Protein AF-S8ERZ2-F1 (afdb_monomer)

Structure (mmCIF, N/CA/C/O backbone):
data_AF-S8ERZ2-F1
#
_entry.id   AF-S8ERZ2-F1
#
loop_
_atom_site.group_PDB
_atom_site.id
_atom_site.type_symbol
_atom_site.label_atom_id
_atom_site.label_alt_id
_atom_site.label_comp_id
_atom_site.label_asym_id
_atom_site.label_entity_id
_atom_site.label_seq_id
_atom_site.pdbx_PDB_ins_code
_atom_site.Cartn_x
_atom_site.Cartn_y
_atom_site.Cartn_z
_atom_site.occupancy
_atom_site.B_iso_or_equiv
_atom_site.auth_seq_id
_atom_site.auth_comp_id
_atom_site.auth_asym_id
_atom_site.auth_atom_id
_atom_site.pdbx_PDB_model_num
ATOM 1 N N . MET A 1 1 ? -13.124 -27.194 8.241 1.00 46.84 1 MET A N 1
ATOM 2 C CA . MET A 1 1 ? -13.650 -25.849 7.900 1.00 46.84 1 MET A CA 1
ATOM 3 C C . MET A 1 1 ? -13.957 -25.797 6.407 1.00 46.84 1 MET A C 1
ATOM 5 O O . MET A 1 1 ? -13.043 -25.982 5.615 1.00 46.84 1 MET A O 1
ATOM 9 N N . LEU A 1 2 ? -15.215 -25.575 6.014 1.00 59.50 2 LEU A N 1
ATOM 10 C CA . LEU A 1 2 ? -15.590 -25.338 4.612 1.00 59.50 2 LEU A CA 1
ATOM 11 C C . LEU A 1 2 ? -14.934 -24.041 4.107 1.00 59.50 2 LEU A C 1
ATOM 13 O O . LEU A 1 2 ? -15.086 -22.993 4.738 1.00 59.50 2 LEU A O 1
ATOM 17 N N . LYS A 1 3 ? -14.206 -24.103 2.983 1.00 67.56 3 LYS A N 1
ATOM 18 C CA . LYS A 1 3 ? -13.606 -22.922 2.340 1.00 67.56 3 LYS A CA 1
ATOM 19 C C . LYS A 1 3 ? -14.722 -21.994 1.850 1.00 67.56 3 LYS A C 1
ATOM 21 O O . LYS A 1 3 ? -15.336 -22.236 0.813 1.00 67.56 3 LYS A O 1
ATOM 26 N N . LYS A 1 4 ? -15.003 -20.928 2.603 1.00 78.12 4 LYS A N 1
ATOM 27 C CA . LYS A 1 4 ? -15.897 -19.854 2.158 1.00 78.12 4 LYS A CA 1
ATOM 28 C C . LYS A 1 4 ? -15.1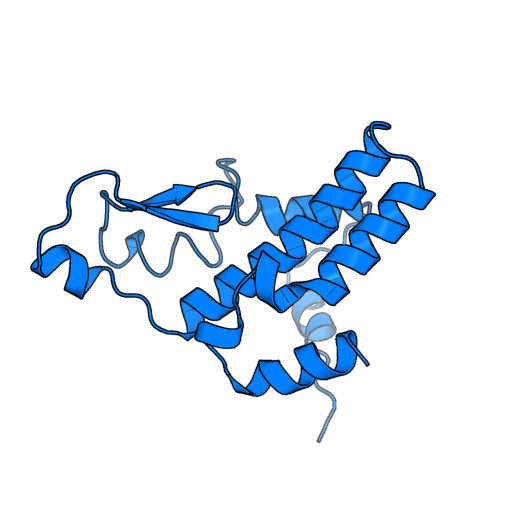48 -18.984 1.148 1.00 78.12 4 LYS A C 1
ATOM 30 O O . LYS A 1 4 ? -14.254 -18.229 1.517 1.00 78.12 4 LYS A O 1
ATOM 35 N N . ASN A 1 5 ? -15.514 -19.092 -0.127 1.00 84.50 5 ASN A N 1
ATOM 36 C CA . ASN A 1 5 ? -14.946 -18.263 -1.191 1.00 84.50 5 ASN A CA 1
ATOM 37 C C . ASN A 1 5 ? -15.654 -16.901 -1.227 1.00 84.50 5 ASN A C 1
ATOM 39 O O . ASN A 1 5 ? -16.637 -16.731 -1.951 1.00 84.50 5 ASN A O 1
ATOM 43 N N . LEU A 1 6 ? -15.148 -15.940 -0.449 1.00 87.75 6 LEU A N 1
ATOM 44 C CA . LEU A 1 6 ? -15.728 -14.599 -0.303 1.00 87.75 6 LEU A CA 1
ATOM 45 C C . LEU A 1 6 ? -15.946 -13.900 -1.655 1.00 87.75 6 LEU A C 1
ATOM 47 O O . LEU A 1 6 ? -17.041 -13.420 -1.928 1.00 87.75 6 LEU A O 1
ATOM 51 N N . PHE A 1 7 ? -14.953 -13.914 -2.548 1.00 87.50 7 PHE A N 1
ATOM 52 C CA . PHE A 1 7 ? -15.076 -13.261 -3.857 1.00 87.50 7 PHE A CA 1
ATOM 53 C C . PHE A 1 7 ? -16.160 -13.871 -4.749 1.00 87.50 7 PHE A C 1
ATOM 55 O O . PHE A 1 7 ? -16.807 -13.152 -5.505 1.00 87.50 7 PHE A O 1
ATOM 62 N N . ARG A 1 8 ? -16.415 -15.182 -4.634 1.00 86.62 8 ARG A N 1
ATOM 63 C CA . ARG A 1 8 ? -17.498 -15.840 -5.379 1.00 86.62 8 ARG A CA 1
ATOM 64 C C . ARG A 1 8 ? -18.867 -15.390 -4.870 1.00 86.62 8 ARG A C 1
ATOM 66 O O . ARG A 1 8 ? -19.775 -15.207 -5.671 1.00 86.62 8 ARG A O 1
ATOM 73 N N . GLN A 1 9 ? -18.994 -15.191 -3.559 1.00 88.44 9 GLN A N 1
ATOM 74 C CA . GLN A 1 9 ? -20.217 -14.681 -2.940 1.00 88.44 9 GLN A CA 1
ATOM 75 C C . GLN A 1 9 ? -20.456 -13.212 -3.304 1.00 88.44 9 GLN A C 1
ATOM 77 O O . GLN A 1 9 ? -21.565 -12.859 -3.683 1.00 88.44 9 GLN A O 1
ATOM 82 N N . LEU A 1 10 ? -19.415 -12.375 -3.274 1.00 88.12 10 LEU A N 1
ATOM 83 C CA . LEU A 1 10 ? -19.522 -10.962 -3.652 1.00 88.12 10 LEU A CA 1
ATOM 84 C C . LEU A 1 10 ? -19.881 -10.794 -5.134 1.00 88.12 10 LEU A C 1
ATOM 86 O O . LEU A 1 10 ? -20.795 -10.035 -5.452 1.00 88.12 10 LEU A O 1
ATOM 90 N N . LYS A 1 11 ? -19.251 -11.572 -6.026 1.00 88.69 11 LYS A N 1
ATOM 91 C CA . LYS A 1 11 ? -19.553 -11.573 -7.468 1.00 88.69 11 LYS A CA 1
ATOM 92 C C . LYS A 1 11 ? -20.986 -12.012 -7.787 1.00 88.69 11 LYS A C 1
ATOM 94 O O . LYS A 1 11 ? -21.525 -11.617 -8.812 1.00 88.69 11 LYS A O 1
ATOM 99 N N . ALA A 1 12 ? -21.602 -12.829 -6.932 1.00 89.38 12 ALA A N 1
ATOM 100 C CA . ALA A 1 12 ? -22.992 -13.244 -7.113 1.00 89.38 12 ALA A CA 1
ATOM 101 C C . ALA A 1 12 ? -23.998 -12.111 -6.833 1.00 89.38 12 ALA A C 1
ATOM 103 O O . ALA A 1 12 ? -25.164 -12.226 -7.199 1.00 89.38 12 ALA A O 1
ATOM 104 N N . THR A 1 13 ? -23.574 -11.022 -6.187 1.00 92.56 13 THR A N 1
ATOM 105 C CA . THR A 1 13 ? -24.443 -9.872 -5.918 1.00 92.56 13 THR A CA 1
ATOM 106 C C . THR A 1 13 ? -24.401 -8.860 -7.064 1.00 92.56 13 THR A C 1
ATOM 108 O O . THR A 1 13 ? -23.374 -8.670 -7.709 1.00 92.56 13 THR A O 1
ATOM 111 N N . LYS A 1 14 ? -25.505 -8.133 -7.266 1.00 90.62 14 LYS A N 1
ATOM 112 C CA . LYS A 1 14 ? -25.645 -7.095 -8.307 1.00 90.62 14 LYS A CA 1
ATOM 113 C C . LYS A 1 14 ? -24.699 -5.891 -8.169 1.00 90.62 14 LYS A C 1
ATOM 115 O O . LYS A 1 14 ? -24.666 -5.044 -9.052 1.00 90.62 14 LYS A O 1
ATOM 120 N N . PHE A 1 15 ? -23.986 -5.781 -7.049 1.00 88.12 15 PHE A N 1
ATOM 121 C CA . PHE A 1 15 ? -23.159 -4.621 -6.717 1.00 88.12 15 PHE A CA 1
ATOM 122 C C . PHE A 1 15 ? -21.725 -4.721 -7.253 1.00 88.12 15 PHE A C 1
ATOM 124 O O . PHE A 1 15 ? -21.055 -3.699 -7.355 1.00 88.12 15 PHE A O 1
ATOM 131 N N . PHE A 1 16 ? -21.244 -5.924 -7.588 1.00 87.25 16 PHE A N 1
ATOM 132 C CA . PHE A 1 16 ? -19.858 -6.136 -8.011 1.00 87.25 16 PHE A CA 1
ATOM 133 C C . PHE A 1 16 ? -19.781 -6.517 -9.486 1.00 87.25 16 PHE A C 1
ATOM 135 O O . PHE A 1 16 ? -20.345 -7.521 -9.917 1.00 87.25 16 PHE A O 1
ATOM 142 N N . GLN A 1 17 ? -19.018 -5.737 -10.248 1.00 87.62 17 GLN A N 1
ATOM 143 C CA . GLN A 1 17 ? -18.648 -6.045 -11.629 1.00 87.62 17 GLN A CA 1
ATOM 144 C C . GLN A 1 17 ? -17.187 -6.509 -11.695 1.00 87.62 17 GLN A C 1
ATOM 146 O O . GLN A 1 17 ? -16.393 -6.217 -10.802 1.00 87.62 17 GLN A O 1
ATOM 151 N N . THR A 1 18 ? -16.821 -7.242 -12.750 1.00 86.50 18 THR A N 1
ATOM 152 C CA . THR A 1 18 ? -15.447 -7.737 -12.963 1.00 86.50 18 THR A CA 1
ATOM 153 C C . THR A 1 18 ? -14.833 -7.144 -14.237 1.00 86.50 18 THR A C 1
ATOM 155 O O . THR A 1 18 ? -14.834 -7.828 -15.265 1.00 86.50 18 THR A O 1
ATOM 158 N N . PRO A 1 19 ? -14.343 -5.888 -14.203 1.00 87.94 19 PRO A N 1
ATOM 159 C CA . PRO A 1 19 ? -13.617 -5.286 -15.320 1.00 87.94 19 PRO A CA 1
ATOM 160 C C . PRO A 1 19 ? -12.197 -5.861 -15.450 1.00 87.94 19 PRO A C 1
ATOM 162 O O . PRO A 1 19 ? -11.655 -6.440 -14.506 1.00 87.94 19 PRO A O 1
ATOM 165 N N . ARG A 1 20 ? -11.584 -5.687 -16.626 1.00 89.81 20 ARG A N 1
ATOM 166 C CA . ARG A 1 20 ? -10.149 -5.923 -16.850 1.00 89.81 20 ARG A CA 1
ATOM 167 C C . ARG A 1 20 ? -9.433 -4.573 -16.769 1.00 89.81 20 ARG A C 1
ATOM 169 O O . ARG A 1 20 ? -9.809 -3.669 -17.503 1.00 89.81 20 ARG A O 1
ATOM 176 N N . LEU A 1 21 ? -8.457 -4.448 -15.873 1.00 88.00 21 LEU A N 1
ATOM 177 C CA . LEU A 1 21 ? -7.699 -3.219 -15.602 1.00 88.00 21 LEU A CA 1
ATOM 178 C C . LEU A 1 21 ? -6.200 -3.539 -15.582 1.00 88.00 21 LEU A C 1
ATOM 180 O O . LEU A 1 21 ? -5.839 -4.661 -15.209 1.00 88.00 21 LEU A O 1
ATOM 184 N N . ASP A 1 22 ? -5.344 -2.580 -15.955 1.00 90.19 22 ASP A N 1
ATOM 185 C CA . ASP A 1 22 ? -3.896 -2.741 -15.770 1.00 90.19 22 ASP A CA 1
ATOM 186 C C . ASP A 1 22 ? -3.555 -2.772 -14.273 1.00 90.19 22 ASP A C 1
ATOM 188 O O . ASP A 1 22 ? -4.254 -2.198 -13.437 1.00 90.19 22 ASP A O 1
ATOM 192 N N . TRP A 1 23 ? -2.458 -3.434 -13.914 1.00 88.94 23 TRP A N 1
ATOM 193 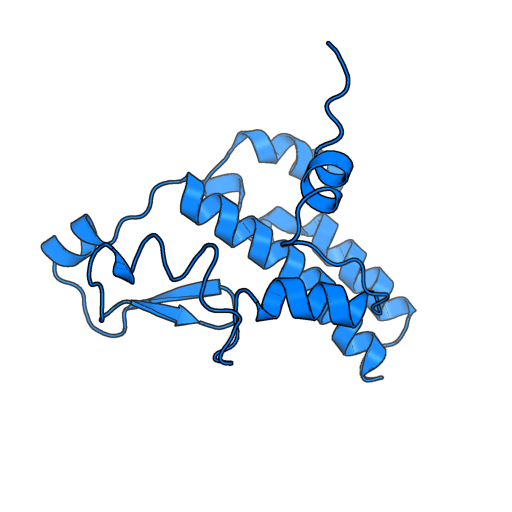C CA . TRP A 1 23 ? -2.039 -3.567 -12.521 1.00 88.94 23 TRP A CA 1
ATOM 194 C C . TRP A 1 23 ? -1.743 -2.203 -11.879 1.00 88.94 23 TRP A C 1
ATOM 196 O O . TRP A 1 23 ? -2.135 -1.969 -10.735 1.00 88.94 23 TRP A O 1
ATOM 206 N N . VAL A 1 24 ? -1.114 -1.279 -12.618 1.00 86.88 24 VAL A N 1
ATOM 207 C CA . VAL A 1 24 ? -0.815 0.071 -12.108 1.00 86.88 24 VAL A CA 1
ATOM 208 C C . VAL A 1 24 ? -2.099 0.878 -11.949 1.00 86.88 24 VAL A C 1
ATOM 210 O O . VAL A 1 24 ? -2.267 1.546 -10.937 1.00 86.88 24 VAL A O 1
ATOM 213 N N . GLU A 1 25 ? -3.039 0.768 -12.888 1.00 82.50 25 GLU A N 1
ATOM 214 C CA . GLU A 1 25 ? -4.352 1.414 -12.791 1.00 82.50 25 GLU A CA 1
ATOM 215 C C . GLU A 1 25 ? -5.174 0.865 -11.627 1.00 82.50 25 GLU A C 1
ATOM 217 O O . GLU A 1 25 ? -5.773 1.639 -10.890 1.00 82.50 25 GLU A O 1
ATOM 222 N N . ALA A 1 26 ? -5.166 -0.451 -11.409 1.00 83.44 26 ALA A N 1
ATOM 223 C CA . ALA A 1 26 ? -5.836 -1.081 -10.278 1.00 83.44 26 ALA A CA 1
ATOM 224 C C . ALA A 1 26 ? -5.183 -0.692 -8.940 1.00 83.44 26 ALA A C 1
ATOM 226 O O . ALA A 1 26 ? -5.890 -0.422 -7.969 1.00 83.44 26 ALA A O 1
ATOM 227 N N . GLY A 1 27 ? -3.848 -0.622 -8.886 1.00 80.75 27 GLY A N 1
ATOM 228 C CA . GLY A 1 27 ? -3.100 -0.179 -7.707 1.00 80.75 27 GLY A CA 1
ATOM 229 C C . GLY A 1 27 ? -3.338 1.297 -7.392 1.00 80.75 27 GLY A C 1
ATOM 230 O O . GLY A 1 27 ? -3.625 1.655 -6.252 1.00 80.75 27 GLY A O 1
ATOM 231 N N . MET A 1 28 ? -3.302 2.147 -8.417 1.00 78.94 28 MET A N 1
ATOM 232 C CA . MET A 1 28 ? -3.670 3.555 -8.321 1.00 78.94 28 MET A CA 1
ATOM 233 C C . MET A 1 28 ? -5.132 3.706 -7.918 1.00 78.94 28 MET A C 1
ATOM 235 O O . MET A 1 28 ? -5.407 4.489 -7.028 1.00 78.94 28 MET A O 1
ATOM 239 N N . ALA A 1 29 ? -6.068 2.949 -8.485 1.00 75.81 29 ALA A N 1
ATOM 240 C CA . ALA A 1 29 ? -7.473 2.995 -8.093 1.00 75.81 29 ALA A CA 1
ATOM 241 C C . ALA A 1 29 ? -7.669 2.570 -6.634 1.00 75.81 29 ALA A C 1
ATOM 243 O O . ALA A 1 29 ? -8.425 3.224 -5.929 1.00 75.81 29 ALA A O 1
ATOM 244 N N . ALA A 1 30 ? -6.956 1.546 -6.152 1.00 70.38 30 ALA A N 1
ATOM 245 C CA . ALA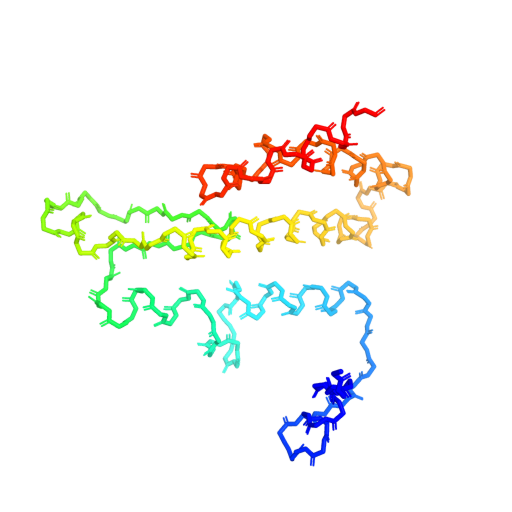 A 1 30 ? -6.989 1.155 -4.744 1.00 70.38 30 ALA A CA 1
ATOM 246 C C . ALA A 1 30 ? -6.519 2.299 -3.825 1.00 70.38 30 ALA A C 1
ATOM 248 O O . ALA A 1 30 ? -7.173 2.595 -2.835 1.00 70.38 30 ALA A O 1
ATOM 249 N N . ILE A 1 31 ? -5.452 3.005 -4.204 1.00 68.62 31 ILE A N 1
ATOM 250 C CA . ILE A 1 31 ? -4.876 4.130 -3.447 1.00 68.62 31 ILE A CA 1
ATOM 251 C C . ILE A 1 31 ? -5.668 5.440 -3.590 1.00 68.62 31 ILE A C 1
ATOM 253 O O . ILE A 1 31 ? -5.807 6.206 -2.640 1.00 68.62 31 ILE A O 1
ATOM 257 N N . TYR A 1 32 ? -6.145 5.766 -4.789 1.00 54.50 32 TYR A N 1
ATOM 258 C CA . TYR A 1 32 ? -6.863 7.003 -5.099 1.00 54.50 32 TYR A CA 1
ATOM 259 C C . TYR A 1 32 ? -8.330 6.916 -4.696 1.00 54.50 32 TYR A C 1
ATOM 261 O O . TYR A 1 32 ? -8.876 7.938 -4.287 1.00 54.50 32 TYR A O 1
ATOM 269 N N . ALA A 1 33 ? -8.939 5.724 -4.683 1.00 49.72 33 ALA A N 1
ATOM 270 C CA . ALA A 1 33 ? -10.175 5.498 -3.933 1.00 49.72 33 ALA A CA 1
ATOM 271 C C . ALA A 1 33 ? -10.001 5.827 -2.440 1.00 49.72 33 ALA A C 1
ATOM 273 O O . ALA A 1 33 ? -10.980 6.092 -1.753 1.00 49.72 33 ALA A O 1
ATOM 274 N N . GLU A 1 34 ? -8.766 5.864 -1.937 1.00 47.75 34 GLU A N 1
ATOM 275 C CA . GLU A 1 34 ? -8.460 6.243 -0.559 1.00 47.75 34 GLU A CA 1
ATOM 276 C C . GLU A 1 34 ? -7.964 7.700 -0.425 1.00 47.75 34 GLU A C 1
ATOM 278 O O . GLU A 1 34 ? -8.072 8.269 0.661 1.00 47.75 34 GLU A O 1
ATOM 283 N N . SER A 1 35 ? -7.467 8.330 -1.505 1.00 38.22 35 SER A N 1
ATOM 284 C CA . SER A 1 35 ? -6.713 9.601 -1.442 1.00 38.22 35 SER A CA 1
ATOM 285 C C . SER A 1 35 ? -7.221 10.756 -2.326 1.00 38.22 35 SER A C 1
ATOM 287 O O . SER A 1 35 ? -6.763 11.883 -2.132 1.00 38.22 35 SER A O 1
ATOM 289 N N . ALA A 1 36 ? -8.124 10.542 -3.295 1.00 33.41 36 ALA A N 1
ATOM 290 C CA . ALA A 1 36 ? -8.518 11.578 -4.259 1.00 33.41 36 ALA A CA 1
ATOM 291 C C . ALA A 1 36 ? -9.945 12.113 -4.082 1.00 33.41 36 ALA A C 1
ATOM 293 O O . ALA A 1 36 ? -10.941 11.403 -3.979 1.00 33.41 36 ALA A O 1
ATOM 294 N N . HIS A 1 37 ? -10.006 13.435 -4.151 1.00 32.62 37 HIS A N 1
ATOM 295 C CA . HIS A 1 37 ? -11.168 14.302 -4.206 1.00 32.62 37 HIS A CA 1
ATOM 296 C C . HIS A 1 37 ? -11.901 14.185 -5.566 1.00 32.62 37 HIS A C 1
ATOM 298 O O . HIS A 1 37 ? -12.029 15.173 -6.283 1.00 32.62 37 HIS A O 1
ATOM 304 N N . SER A 1 38 ? -12.364 12.992 -5.954 1.00 26.52 38 SER A N 1
ATOM 305 C CA . SER A 1 38 ? -13.213 12.789 -7.140 1.00 26.52 38 SER A CA 1
ATOM 306 C C . SER A 1 38 ? -14.431 11.917 -6.810 1.00 26.52 38 SER A C 1
ATOM 308 O O . SER A 1 38 ? -14.376 10.962 -6.036 1.00 26.52 38 SER A O 1
ATOM 310 N N . SER A 1 39 ? -15.572 12.329 -7.355 1.00 35.44 39 SER A N 1
ATOM 311 C CA . SER A 1 39 ? -16.941 12.234 -6.828 1.00 35.44 39 SER A CA 1
ATOM 312 C C . SER A 1 39 ? -17.559 10.843 -6.590 1.00 35.44 39 SER A C 1
ATOM 314 O O . SER A 1 39 ? -18.768 10.759 -6.395 1.00 35.44 39 SER A O 1
ATOM 316 N N . GLN A 1 40 ? -16.785 9.754 -6.577 1.00 30.83 40 GLN A N 1
ATOM 317 C CA . GLN A 1 40 ? -17.282 8.399 -6.276 1.00 30.83 40 GLN A CA 1
ATOM 318 C C . GLN A 1 40 ? -16.379 7.567 -5.334 1.00 30.83 40 GLN A C 1
ATOM 320 O O . GLN A 1 40 ? -16.795 6.496 -4.902 1.00 30.83 40 GLN A O 1
ATOM 325 N N . GLY A 1 41 ? -15.198 8.062 -4.928 1.00 34.69 41 GLY A N 1
ATOM 326 C CA . GLY A 1 41 ? -14.274 7.358 -4.015 1.00 34.69 41 GLY A CA 1
ATOM 327 C C . GLY A 1 41 ? -14.466 7.629 -2.513 1.00 34.69 41 GLY A C 1
ATOM 328 O O . GLY A 1 41 ? -13.741 7.094 -1.689 1.00 34.69 41 GLY A O 1
ATOM 329 N N . GLN A 1 42 ? -15.436 8.450 -2.103 1.00 40.69 42 GLN A N 1
ATOM 330 C CA . GLN A 1 42 ? -15.513 8.955 -0.717 1.00 40.69 42 GLN A CA 1
ATOM 331 C C . GLN A 1 42 ? -16.149 8.008 0.319 1.00 40.69 42 GLN A C 1
ATOM 333 O O . GLN A 1 42 ? -16.499 8.455 1.413 1.00 40.69 42 GLN A O 1
ATOM 338 N N . LEU A 1 43 ? -16.349 6.724 0.017 1.00 38.94 43 LEU A N 1
ATOM 339 C CA . LEU A 1 43 ? -17.268 5.918 0.824 1.00 38.94 43 LEU A CA 1
ATOM 340 C C . LEU A 1 43 ? -16.660 4.938 1.815 1.00 38.94 43 LEU A C 1
ATOM 342 O O . LEU A 1 43 ? -17.404 4.594 2.730 1.00 38.94 43 LEU A O 1
ATOM 346 N N . LEU A 1 44 ? -15.397 4.491 1.709 1.00 45.34 44 LEU A N 1
ATOM 347 C CA . LEU A 1 44 ? -15.076 3.244 2.416 1.00 45.34 44 LEU A CA 1
ATOM 348 C C . LEU A 1 44 ? -14.265 3.274 3.722 1.00 45.34 44 LEU A C 1
ATOM 350 O O . LEU A 1 44 ? -14.811 2.699 4.654 1.00 45.34 44 LEU A O 1
ATOM 354 N N . TRP A 1 45 ? -13.090 3.901 3.930 1.00 38.66 45 TRP A N 1
ATOM 355 C CA . TRP A 1 45 ? -12.382 3.585 5.208 1.00 38.66 45 TRP A CA 1
ATOM 356 C C . TRP A 1 45 ? -11.723 4.706 6.034 1.00 38.66 45 TRP A C 1
ATOM 358 O O . TRP A 1 45 ? -12.012 4.776 7.229 1.00 38.66 45 TRP A O 1
ATOM 368 N N . GLU A 1 46 ? -10.896 5.616 5.513 1.00 44.50 46 GLU A N 1
ATOM 369 C CA . GLU A 1 46 ? -10.082 6.447 6.436 1.00 44.50 46 GLU A CA 1
ATOM 370 C C . GLU A 1 46 ? -10.655 7.832 6.771 1.00 44.50 46 GLU A C 1
ATOM 372 O O . GLU A 1 46 ? -10.552 8.297 7.909 1.00 44.50 46 GLU A O 1
ATOM 377 N N . GLN A 1 47 ? -11.336 8.477 5.825 1.00 44.00 47 GLN A N 1
ATOM 378 C CA . GLN A 1 47 ? -11.921 9.807 6.038 1.00 44.00 47 GLN A CA 1
ATOM 379 C C . GLN A 1 47 ? -13.335 9.769 6.651 1.00 44.00 47 GLN A C 1
ATOM 381 O O . GLN A 1 47 ? -13.753 10.746 7.278 1.00 44.00 47 GLN A O 1
ATOM 386 N N . LEU A 1 48 ? -14.055 8.642 6.540 1.00 41.22 48 LEU A N 1
ATOM 387 C CA . LEU A 1 48 ? -15.438 8.517 7.018 1.00 41.22 48 LEU A CA 1
ATOM 388 C C . LEU A 1 48 ? -15.540 8.113 8.503 1.00 41.22 48 LEU A C 1
ATOM 390 O O . LEU A 1 48 ? -16.426 8.609 9.191 1.00 41.22 48 LEU A O 1
ATOM 394 N N . LEU A 1 49 ? -14.630 7.281 9.034 1.00 43.97 49 LEU A N 1
ATOM 395 C CA . LEU A 1 49 ? -14.801 6.668 10.365 1.00 43.97 49 LEU A CA 1
ATOM 396 C C . LEU A 1 49 ? -14.290 7.506 11.553 1.00 43.97 49 LEU A C 1
ATOM 398 O O . LEU A 1 49 ? -14.914 7.474 12.610 1.00 43.97 49 LEU A O 1
ATOM 402 N N . THR A 1 50 ? -13.210 8.286 11.410 1.00 47.16 50 THR A N 1
ATOM 403 C CA . THR A 1 50 ? -12.626 9.013 12.563 1.00 47.16 50 THR A CA 1
ATOM 404 C C . THR A 1 50 ? -12.937 10.514 12.553 1.00 47.16 50 THR A C 1
ATOM 406 O O . THR A 1 50 ? -13.284 11.071 13.591 1.00 47.16 50 THR A O 1
ATOM 409 N N . CYS A 1 51 ? -12.865 11.192 11.399 1.00 44.03 51 CYS A N 1
ATOM 410 C CA . CYS A 1 51 ? -12.999 12.657 11.343 1.00 44.03 51 CYS A CA 1
ATOM 411 C C . CYS A 1 51 ? -14.441 13.152 11.138 1.00 44.03 51 CYS A C 1
ATOM 413 O O . CYS A 1 51 ? -14.811 14.157 11.746 1.00 44.03 51 CYS A O 1
ATOM 415 N N . ARG A 1 52 ? -15.282 12.453 10.356 1.00 40.44 52 ARG A N 1
ATOM 416 C CA . ARG A 1 52 ? -16.671 12.885 10.086 1.00 40.44 52 ARG A CA 1
ATOM 417 C C . ARG A 1 52 ? -17.667 12.455 11.168 1.00 40.44 52 ARG A C 1
ATOM 419 O O . ARG A 1 52 ? -18.496 13.264 11.564 1.00 40.44 52 ARG A O 1
ATOM 426 N N . VAL A 1 53 ? -17.527 11.249 11.727 1.00 42.78 53 VAL A N 1
ATOM 427 C CA . VAL A 1 53 ? -18.351 10.776 12.866 1.00 42.78 53 VAL A CA 1
ATOM 428 C C . VAL A 1 53 ? -18.134 11.637 14.121 1.00 42.78 53 VAL A C 1
ATOM 430 O O . VAL A 1 53 ? -19.046 11.817 14.921 1.00 42.78 53 VAL A O 1
ATOM 433 N N . GLN A 1 54 ? -16.940 12.221 14.282 1.00 49.09 54 GLN A N 1
ATOM 434 C CA . GLN A 1 54 ? -16.587 13.053 15.437 1.00 49.09 54 GLN A CA 1
ATOM 435 C C . GLN A 1 54 ? -16.528 14.565 15.143 1.00 49.09 54 GLN A C 1
ATOM 437 O O . GLN A 1 54 ? -16.262 15.342 16.067 1.00 49.09 54 GLN A O 1
ATOM 442 N N . ASN A 1 55 ? -16.821 14.994 13.908 1.00 50.97 55 ASN A N 1
ATOM 443 C CA . ASN A 1 55 ? -16.845 16.398 13.467 1.00 50.97 55 ASN A CA 1
ATOM 444 C C . ASN A 1 55 ? -15.518 17.153 13.740 1.00 50.97 55 ASN A C 1
ATOM 446 O O . ASN A 1 55 ? -15.484 18.222 14.352 1.00 50.97 55 ASN A O 1
ATOM 450 N N . LEU A 1 56 ? -14.391 16.552 13.347 1.00 56.91 56 LEU A N 1
ATOM 451 C CA . LEU A 1 56 ? -13.038 17.067 13.591 1.00 56.91 56 LEU A CA 1
ATOM 452 C C . LEU A 1 56 ? -12.543 17.895 12.390 1.00 56.91 56 LEU A C 1
ATOM 454 O O . LEU A 1 56 ? -11.620 17.488 11.692 1.00 56.91 56 LEU A O 1
ATOM 458 N N . ASN A 1 57 ? -13.113 19.084 12.170 1.00 60.22 57 ASN A N 1
ATOM 459 C CA . ASN A 1 57 ? -12.767 19.987 11.047 1.00 60.22 57 ASN A CA 1
ATOM 460 C C . ASN A 1 57 ? -11.332 20.557 11.088 1.00 60.22 57 ASN A C 1
ATOM 462 O O . ASN A 1 57 ? -10.971 21.414 10.291 1.00 60.22 57 ASN A O 1
ATOM 466 N N . TYR A 1 58 ? -10.523 20.137 12.057 1.00 61.34 58 TYR A N 1
ATOM 467 C CA . TYR A 1 58 ? -9.206 20.691 12.362 1.00 61.34 58 TYR A CA 1
ATOM 468 C C . TYR A 1 58 ? -8.048 19.733 12.072 1.00 61.34 58 TYR A C 1
ATOM 470 O O . TYR A 1 58 ? -6.894 20.058 12.364 1.00 61.34 58 TYR A O 1
ATOM 478 N N . LEU A 1 59 ? -8.342 18.540 11.560 1.00 63.56 59 LEU A N 1
ATOM 479 C CA . LEU A 1 59 ? -7.362 17.508 11.256 1.00 63.56 59 LEU A CA 1
ATOM 480 C C . LEU A 1 59 ? -7.388 17.238 9.751 1.00 63.56 59 LEU A C 1
ATOM 482 O O . LEU A 1 59 ? -8.425 16.870 9.208 1.00 63.56 59 LEU A O 1
ATOM 486 N N . HIS A 1 60 ? -6.248 17.408 9.088 1.00 64.44 60 HIS A N 1
ATOM 487 C CA . HIS A 1 60 ? -6.113 17.147 7.659 1.00 64.44 60 HIS A CA 1
ATOM 488 C C . HIS A 1 60 ? -5.235 15.917 7.440 1.00 64.44 60 HIS A C 1
ATOM 490 O O . HIS A 1 60 ? -4.136 15.808 7.996 1.00 64.44 60 HIS A O 1
ATOM 496 N N . LEU A 1 61 ? -5.724 14.983 6.625 1.00 62.16 61 LEU A N 1
ATOM 497 C CA . LEU A 1 61 ? -4.928 13.870 6.125 1.00 62.16 61 LEU A CA 1
ATOM 498 C C . LEU A 1 61 ? -4.193 14.345 4.867 1.00 62.16 61 LEU A C 1
ATOM 500 O O . LEU A 1 61 ? -4.820 14.764 3.898 1.00 62.16 61 LEU A O 1
ATOM 504 N N . VAL A 1 62 ? -2.865 14.329 4.900 1.00 59.53 62 VAL A N 1
ATOM 505 C CA . VAL A 1 62 ? -2.021 14.663 3.744 1.00 59.53 62 VAL A CA 1
ATOM 506 C C . VAL A 1 62 ? -1.920 13.443 2.824 1.00 59.53 62 VAL A C 1
ATOM 508 O O . VAL A 1 62 ? -1.972 12.320 3.315 1.00 59.53 62 VAL A O 1
ATOM 511 N N . TYR A 1 63 ? -1.682 13.658 1.524 1.00 56.03 63 TYR A N 1
ATOM 512 C CA . TYR A 1 63 ? -1.534 12.626 0.479 1.00 56.03 63 TYR A CA 1
ATOM 513 C C . TYR A 1 63 ? -0.579 11.464 0.834 1.00 56.03 63 TYR A C 1
ATOM 515 O O . TYR A 1 63 ? -0.787 10.332 0.417 1.00 56.03 63 TYR A O 1
ATOM 523 N N . ASN A 1 64 ? 0.429 11.705 1.680 1.00 60.59 64 ASN A N 1
ATOM 524 C CA . ASN A 1 64 ? 1.350 10.672 2.182 1.00 60.59 64 ASN A CA 1
ATOM 525 C C . ASN A 1 64 ? 0.823 9.943 3.438 1.00 60.59 64 ASN A C 1
ATOM 527 O O . ASN A 1 64 ? 1.613 9.453 4.248 1.00 60.59 64 ASN A O 1
ATOM 531 N N . MET A 1 65 ? -0.494 9.948 3.658 1.00 60.81 65 MET A N 1
ATOM 532 C CA . MET A 1 65 ? -1.183 9.337 4.802 1.00 60.81 65 MET A CA 1
ATOM 533 C C . MET A 1 65 ? -0.716 9.863 6.170 1.00 60.81 65 MET A C 1
ATOM 535 O O . MET A 1 65 ? -0.797 9.183 7.192 1.00 60.81 65 MET A O 1
ATOM 539 N N . ASN A 1 66 ? -0.225 11.104 6.219 1.00 63.97 66 ASN A N 1
ATOM 540 C CA . ASN A 1 66 ? 0.174 11.753 7.467 1.00 63.97 66 ASN A CA 1
ATOM 541 C C . ASN A 1 66 ? -0.965 12.625 7.997 1.00 63.97 66 ASN A C 1
ATOM 543 O O . ASN A 1 66 ? -1.533 13.428 7.262 1.00 63.97 66 ASN A O 1
ATOM 547 N N . LEU A 1 67 ? -1.248 12.516 9.294 1.00 66.44 67 LEU A N 1
ATOM 548 C CA . LEU A 1 67 ? -2.276 13.310 9.959 1.00 66.44 67 LEU A CA 1
ATOM 549 C C . LEU A 1 67 ? -1.649 14.587 10.524 1.00 66.44 67 LEU A C 1
ATOM 551 O O . LEU A 1 67 ? -0.823 14.510 11.437 1.00 66.44 67 LEU A O 1
ATOM 555 N N . LYS A 1 68 ? -2.010 15.749 9.975 1.00 66.06 68 LYS A N 1
ATOM 556 C CA . LYS A 1 68 ? -1.513 17.052 10.436 1.00 66.06 68 LYS A CA 1
ATOM 557 C C . LYS A 1 68 ? -2.651 17.879 11.046 1.00 66.06 68 LYS A C 1
ATOM 559 O O . LYS A 1 68 ? -3.730 17.953 10.455 1.00 66.06 68 LYS A O 1
ATOM 564 N N . PRO A 1 69 ? -2.441 18.511 12.214 1.00 68.44 69 PRO A N 1
ATOM 565 C CA . PRO A 1 69 ? -3.398 19.474 12.739 1.00 68.44 69 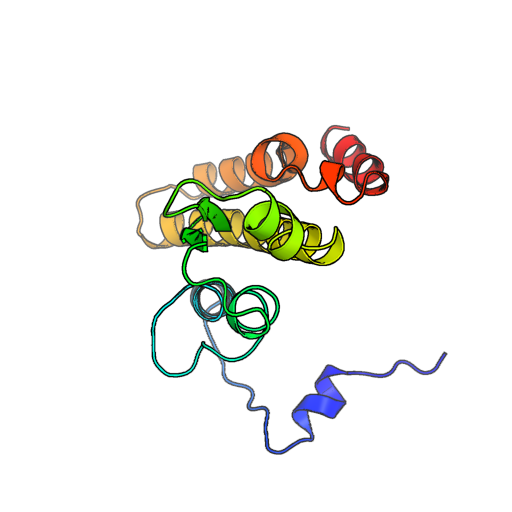PRO A CA 1
ATOM 566 C C . PRO A 1 69 ? -3.338 20.767 11.910 1.00 68.44 69 PRO A C 1
ATOM 568 O O . PRO A 1 69 ? -2.257 21.304 11.689 1.00 68.44 69 PRO A O 1
ATOM 571 N N . GLY A 1 70 ? -4.491 21.265 11.458 1.00 66.12 70 GLY A N 1
ATOM 572 C CA . GLY A 1 70 ? -4.606 22.563 10.776 1.00 66.12 70 GLY A CA 1
ATOM 573 C C . GLY A 1 70 ? -4.550 23.756 11.737 1.00 66.12 70 GLY A C 1
ATOM 574 O O . GLY A 1 70 ? -4.273 24.875 11.326 1.00 66.12 70 GLY A O 1
ATOM 575 N N . LYS A 1 71 ? -4.780 23.512 13.033 1.00 73.38 71 LYS A N 1
ATOM 576 C CA . LYS A 1 71 ? -4.672 24.498 14.116 1.00 73.38 71 LYS A CA 1
ATOM 577 C C . LYS A 1 71 ? -4.128 23.852 15.386 1.00 73.38 71 LYS A C 1
ATOM 579 O O . LYS A 1 71 ? -4.254 22.640 15.571 1.00 73.38 71 LYS A O 1
ATOM 584 N N . SER A 1 72 ? -3.594 24.662 16.296 1.00 76.56 72 SER A N 1
ATOM 585 C CA . SER A 1 72 ? -3.217 24.202 17.635 1.00 76.56 72 SER A CA 1
ATOM 586 C C . SER A 1 72 ? -4.430 23.622 18.367 1.00 76.56 72 SER A C 1
ATOM 588 O O . SER A 1 72 ? -5.465 24.275 18.501 1.00 76.56 72 SER A O 1
ATOM 590 N N . LEU A 1 73 ? -4.314 22.368 18.807 1.00 76.69 73 LEU A N 1
ATOM 591 C CA . LEU A 1 73 ? -5.418 21.619 19.405 1.00 76.69 73 LEU A CA 1
ATOM 592 C C . LEU A 1 73 ? -5.490 21.837 20.913 1.00 76.69 73 LEU A C 1
ATOM 594 O O . LEU A 1 73 ? -4.486 21.692 21.615 1.00 76.69 73 LEU A O 1
ATOM 598 N N . THR A 1 74 ? -6.699 22.079 21.421 1.00 83.69 74 THR A N 1
ATOM 599 C CA . THR A 1 74 ? -6.943 22.091 22.867 1.00 83.69 74 THR A CA 1
ATOM 600 C C . THR A 1 74 ? -6.787 20.685 23.459 1.00 83.69 74 THR A C 1
ATOM 602 O O . THR A 1 74 ? -6.809 19.668 22.758 1.00 83.69 74 THR A O 1
ATOM 605 N N . THR A 1 75 ? -6.660 20.580 24.783 1.00 84.88 75 THR A N 1
ATOM 606 C CA . THR A 1 75 ? -6.594 19.275 25.468 1.00 84.88 75 THR A CA 1
ATOM 607 C C . THR A 1 75 ? -7.854 18.430 25.251 1.00 84.88 75 THR A C 1
ATOM 609 O O . THR A 1 75 ? -7.749 17.204 25.166 1.00 84.88 75 THR A O 1
ATOM 612 N N . LYS A 1 76 ? -9.028 19.062 25.094 1.00 82.25 76 LYS A N 1
ATOM 613 C CA . LYS A 1 76 ? -10.292 18.394 24.736 1.00 82.25 76 LYS A CA 1
ATOM 614 C C . LYS A 1 76 ? -10.218 17.803 23.328 1.00 82.25 76 LYS A C 1
ATOM 616 O O . LYS A 1 76 ? -10.468 16.612 23.146 1.00 82.25 76 LYS A O 1
ATOM 621 N N . ASP A 1 77 ? -9.762 18.600 22.366 1.00 75.94 77 ASP A N 1
ATOM 622 C CA . ASP A 1 77 ? -9.619 18.195 20.966 1.00 75.94 77 ASP A CA 1
ATOM 623 C C . ASP A 1 77 ? -8.619 17.049 20.799 1.00 75.94 77 ASP A C 1
ATOM 625 O O . ASP A 1 77 ? -8.868 16.111 20.040 1.00 75.94 77 ASP A O 1
ATOM 629 N N . ARG A 1 78 ? -7.507 17.074 21.547 1.00 77.62 78 ARG A N 1
ATOM 630 C CA . ARG A 1 78 ? -6.499 15.997 21.570 1.00 77.62 78 ARG A CA 1
ATOM 631 C C . ARG A 1 78 ? -7.010 14.704 22.192 1.00 77.62 78 ARG A C 1
ATOM 633 O O . ARG A 1 78 ? -6.492 13.651 21.848 1.00 77.62 78 ARG A O 1
ATOM 640 N N . LYS A 1 79 ? -7.949 14.755 23.140 1.00 79.69 79 LYS A N 1
ATOM 641 C CA . LYS A 1 79 ? -8.565 13.541 23.702 1.00 79.69 79 LYS A CA 1
ATOM 642 C C . LYS A 1 79 ? -9.599 12.963 22.741 1.00 79.69 79 LYS A C 1
ATOM 644 O O . LYS A 1 79 ? -9.603 11.757 22.535 1.00 79.69 79 LYS A O 1
ATOM 649 N N . LYS A 1 80 ? -10.407 13.828 22.121 1.00 73.56 80 LYS A N 1
ATOM 650 C CA . LYS A 1 80 ? -11.436 13.441 21.150 1.00 73.56 80 LYS A CA 1
ATOM 651 C C . LYS A 1 80 ? -10.827 12.829 19.888 1.00 73.56 80 LYS A C 1
ATOM 653 O O . LYS A 1 80 ? -11.230 11.757 19.476 1.00 73.56 80 LYS A O 1
ATOM 658 N N . SER A 1 81 ? -9.793 13.461 19.338 1.00 69.88 81 SER A N 1
ATOM 659 C CA . SER A 1 81 ? -9.160 13.054 18.076 1.00 69.88 81 SER A CA 1
ATOM 660 C C . SER A 1 81 ? -8.221 11.843 18.156 1.00 69.88 81 SER A C 1
ATOM 662 O O . SER A 1 81 ? -7.558 11.562 17.164 1.00 69.88 81 SER A O 1
ATOM 664 N N . ARG A 1 82 ? -8.110 11.135 19.294 1.00 75.50 82 ARG A N 1
ATOM 665 C CA . ARG A 1 82 ? -7.209 9.974 19.445 1.00 75.50 82 ARG A CA 1
ATOM 666 C C . ARG A 1 82 ? -7.821 8.726 18.800 1.00 75.50 82 ARG A C 1
ATOM 668 O O . ARG A 1 82 ? -8.691 8.108 19.412 1.00 75.50 82 ARG A O 1
ATOM 675 N N . PRO A 1 83 ? -7.344 8.296 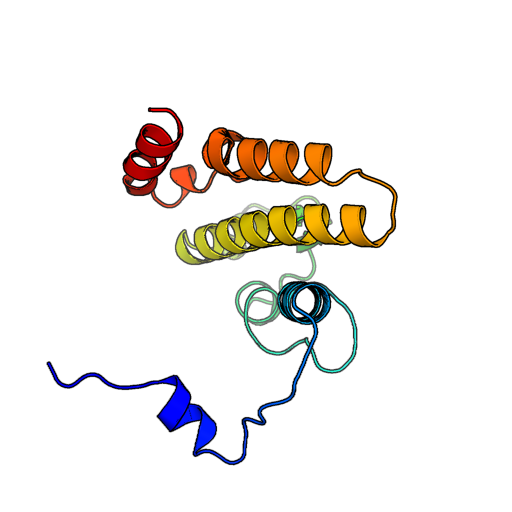17.619 1.00 69.75 83 PRO A N 1
ATOM 676 C CA . PRO A 1 83 ? -7.759 7.037 17.026 1.00 69.75 83 PRO A CA 1
ATOM 677 C C . PRO A 1 83 ? -7.132 5.868 17.794 1.00 69.75 83 PRO A C 1
ATOM 679 O O . PRO A 1 83 ? -6.058 5.995 18.391 1.00 69.75 83 PRO A O 1
ATOM 682 N N . GLY A 1 84 ? -7.781 4.707 17.741 1.00 80.44 84 GLY A N 1
ATOM 683 C CA . GLY A 1 84 ? -7.221 3.468 18.277 1.00 80.44 84 GLY A CA 1
ATOM 684 C C . GLY A 1 84 ? -6.081 2.906 17.419 1.00 80.44 84 GLY A C 1
ATOM 685 O O . GLY A 1 84 ? -5.878 3.299 16.269 1.00 80.44 84 GLY A O 1
ATOM 686 N N . ASN A 1 85 ? -5.366 1.912 17.953 1.00 82.56 85 ASN A N 1
ATOM 687 C CA . ASN A 1 85 ? -4.247 1.262 17.257 1.00 82.56 85 ASN A CA 1
ATOM 688 C C . ASN A 1 85 ? -4.647 0.602 15.927 1.00 82.56 85 ASN A C 1
ATOM 690 O O . ASN A 1 85 ? -3.819 0.525 15.025 1.00 82.56 85 ASN A O 1
ATOM 694 N N . ALA A 1 86 ? -5.897 0.146 15.786 1.00 79.31 86 ALA A N 1
ATOM 695 C CA . ALA A 1 86 ? -6.388 -0.464 14.549 1.00 79.31 86 ALA A CA 1
ATOM 696 C C . ALA A 1 86 ? -6.386 0.528 13.376 1.00 79.31 86 ALA A C 1
ATOM 698 O O . ALA A 1 86 ? -5.910 0.188 12.300 1.00 79.31 86 ALA A O 1
ATOM 699 N N . TYR A 1 87 ? -6.833 1.767 13.614 1.00 76.44 87 TYR A N 1
ATOM 700 C CA . TYR A 1 87 ? -6.818 2.832 12.610 1.00 76.44 87 TYR A CA 1
ATOM 701 C C . TYR A 1 87 ? -5.394 3.109 12.130 1.00 76.44 87 TYR A C 1
ATOM 703 O O . TYR A 1 87 ? -5.111 3.099 10.938 1.00 76.44 87 TYR A O 1
ATOM 711 N N . TYR A 1 88 ? -4.470 3.293 13.073 1.00 80.25 88 TYR A N 1
ATOM 712 C CA . TYR A 1 88 ? -3.083 3.558 12.726 1.00 80.25 88 TYR A CA 1
ATOM 713 C C . TYR A 1 88 ? -2.405 2.381 12.022 1.00 80.25 88 TYR A C 1
ATOM 715 O O . TYR A 1 88 ? -1.597 2.597 11.127 1.00 80.25 88 TYR A O 1
ATOM 723 N N . LEU A 1 89 ? -2.734 1.144 12.398 1.00 83.19 89 LEU A N 1
ATOM 724 C CA . LEU A 1 89 ? -2.211 -0.032 11.717 1.00 83.19 89 LEU A CA 1
ATOM 725 C C . LEU A 1 89 ? -2.705 -0.107 10.265 1.00 83.19 89 LEU A C 1
ATOM 727 O O . LEU A 1 89 ? -1.885 -0.358 9.388 1.00 83.19 89 LEU A O 1
ATOM 731 N N . CYS A 1 90 ? -3.996 0.139 10.009 1.00 81.75 90 CYS A N 1
ATOM 732 C CA . CYS A 1 90 ? -4.538 0.204 8.646 1.00 81.75 90 CYS A CA 1
ATOM 733 C C . CYS A 1 90 ? -3.822 1.275 7.820 1.00 81.75 90 CYS A C 1
ATOM 735 O O . CYS A 1 90 ? -3.290 0.963 6.758 1.00 81.75 90 CYS A O 1
ATOM 737 N N . ARG A 1 91 ? -3.681 2.483 8.370 1.00 79.81 91 ARG A N 1
ATOM 738 C CA . ARG A 1 91 ? -2.986 3.595 7.716 1.00 79.81 91 ARG A CA 1
ATOM 739 C C . ARG A 1 91 ? -1.556 3.250 7.307 1.00 79.81 91 ARG A C 1
ATOM 741 O O . ARG A 1 91 ? -1.123 3.582 6.208 1.00 79.81 91 ARG A O 1
ATOM 748 N N . GLU A 1 92 ? -0.802 2.586 8.182 1.00 83.06 92 GLU A N 1
ATOM 749 C CA . GLU A 1 92 ? 0.575 2.196 7.865 1.00 83.06 92 GLU A CA 1
ATOM 750 C C . GLU A 1 92 ? 0.665 1.057 6.835 1.00 83.06 92 GLU A C 1
ATOM 752 O O . GLU A 1 92 ? 1.630 1.001 6.072 1.00 83.06 92 GLU A O 1
ATOM 757 N N . ILE A 1 93 ? -0.339 0.175 6.773 1.00 83.88 93 ILE A N 1
ATOM 758 C CA . ILE A 1 93 ? -0.448 -0.831 5.706 1.00 83.88 93 ILE A CA 1
ATOM 759 C C . ILE A 1 93 ? -0.717 -0.138 4.365 1.00 83.88 93 ILE A C 1
ATOM 761 O O . ILE A 1 93 ? -0.033 -0.437 3.387 1.00 83.88 93 ILE A O 1
ATOM 765 N N . LEU A 1 94 ? -1.632 0.836 4.335 1.00 81.06 94 LEU A N 1
ATOM 766 C CA . LEU A 1 94 ? -1.932 1.614 3.129 1.00 81.06 94 LEU A CA 1
ATOM 767 C C . LEU A 1 94 ? -0.730 2.442 2.658 1.00 81.06 94 LEU A C 1
ATOM 769 O O . LEU A 1 94 ? -0.442 2.541 1.464 1.00 81.06 94 LEU A O 1
ATOM 773 N N . ARG A 1 95 ? 0.044 2.991 3.598 1.00 81.81 95 ARG A N 1
ATOM 774 C CA . ARG A 1 95 ? 1.305 3.673 3.291 1.00 81.81 95 ARG A CA 1
ATOM 775 C C . ARG A 1 95 ? 2.325 2.736 2.640 1.00 81.81 95 ARG A C 1
ATOM 777 O O . ARG A 1 95 ? 3.009 3.153 1.710 1.00 81.81 95 ARG A O 1
ATOM 784 N N . LEU A 1 96 ? 2.433 1.483 3.093 1.00 86.69 96 LEU A N 1
ATOM 785 C CA . LEU A 1 96 ? 3.316 0.503 2.452 1.00 86.69 96 LEU A CA 1
ATOM 786 C C . LEU A 1 96 ? 2.882 0.229 1.008 1.00 86.69 96 LEU A C 1
ATOM 788 O O . LEU A 1 96 ? 3.712 0.268 0.104 1.00 86.69 96 LEU A O 1
ATOM 792 N N . THR A 1 97 ? 1.587 -0.012 0.783 1.00 86.31 97 THR A N 1
ATOM 793 C CA . THR A 1 97 ? 1.056 -0.257 -0.565 1.00 86.31 97 THR A CA 1
ATOM 794 C C . THR A 1 97 ? 1.236 0.954 -1.476 1.00 86.31 97 THR A C 1
ATOM 796 O O . THR A 1 97 ? 1.569 0.786 -2.647 1.00 86.31 97 THR A O 1
ATOM 799 N N . LYS A 1 98 ? 1.120 2.172 -0.928 1.00 84.06 98 LYS A N 1
ATOM 800 C CA . LYS A 1 98 ? 1.382 3.422 -1.650 1.00 84.06 98 LYS A CA 1
ATOM 801 C C . LYS A 1 98 ? 2.802 3.488 -2.200 1.00 84.06 98 LYS A C 1
ATOM 803 O O . LYS A 1 98 ? 2.973 3.760 -3.381 1.00 84.06 98 LYS A O 1
ATOM 808 N N . LEU A 1 99 ? 3.802 3.191 -1.367 1.00 87.75 99 LEU A N 1
ATOM 809 C CA . LEU A 1 99 ? 5.211 3.208 -1.776 1.00 87.75 99 LEU A CA 1
ATOM 810 C C . LEU A 1 99 ? 5.494 2.217 -2.913 1.00 87.75 99 LEU A C 1
ATOM 812 O O . LEU A 1 99 ? 6.232 2.539 -3.840 1.00 87.75 99 LEU A O 1
ATOM 816 N N . VAL A 1 100 ? 4.879 1.032 -2.861 1.00 90.62 100 VAL A N 1
ATOM 817 C CA . VAL A 1 100 ? 5.039 0.006 -3.902 1.00 90.62 100 VAL A CA 1
ATOM 818 C C . VAL A 1 100 ? 4.429 0.463 -5.227 1.00 90.62 100 VAL A C 1
ATOM 820 O O . VAL A 1 100 ? 5.071 0.332 -6.268 1.00 90.62 100 VAL A O 1
ATOM 823 N N . VAL A 1 101 ? 3.209 1.005 -5.211 1.00 88.81 101 VAL A N 1
ATOM 824 C CA . VAL A 1 101 ? 2.554 1.480 -6.440 1.00 88.81 101 VAL A CA 1
ATOM 825 C C . VAL A 1 101 ? 3.272 2.703 -7.004 1.00 88.81 101 VAL A C 1
ATOM 827 O O . VAL A 1 101 ? 3.494 2.749 -8.208 1.00 88.81 101 VAL A O 1
ATOM 830 N N . ASP A 1 102 ? 3.713 3.642 -6.165 1.00 87.94 102 ASP A N 1
ATOM 831 C CA . ASP A 1 102 ? 4.456 4.825 -6.616 1.00 87.94 102 ASP A CA 1
ATOM 832 C C . ASP A 1 102 ? 5.747 4.452 -7.345 1.00 87.94 102 ASP A C 1
ATOM 834 O O . ASP A 1 102 ? 6.047 5.041 -8.382 1.00 87.94 102 ASP A O 1
ATOM 838 N N . ALA A 1 103 ? 6.479 3.442 -6.861 1.00 91.38 103 ALA A N 1
ATOM 839 C CA . ALA A 1 103 ? 7.671 2.945 -7.546 1.00 91.38 103 ALA A CA 1
ATOM 840 C C . ALA A 1 103 ? 7.344 2.456 -8.969 1.00 91.38 103 ALA A C 1
ATOM 842 O O . ALA A 1 103 ? 8.034 2.797 -9.929 1.00 91.38 103 ALA A O 1
ATOM 843 N N . HIS A 1 104 ? 6.240 1.726 -9.133 1.00 90.62 104 HIS A N 1
ATOM 844 C CA . HIS A 1 104 ? 5.812 1.251 -10.447 1.00 90.62 104 HIS A CA 1
ATOM 845 C C . HIS A 1 104 ? 5.246 2.364 -11.336 1.00 90.62 104 HIS A C 1
ATOM 847 O O . HIS A 1 104 ? 5.421 2.316 -12.551 1.00 90.62 104 HIS A O 1
ATOM 853 N N . VAL A 1 105 ? 4.591 3.378 -10.763 1.00 89.81 105 VAL A N 1
ATOM 854 C CA . VAL A 1 105 ? 4.158 4.565 -11.512 1.00 89.81 105 VAL A CA 1
ATOM 855 C C . VAL A 1 105 ? 5.377 5.302 -12.067 1.00 89.81 105 VAL A C 1
ATOM 857 O O . VAL A 1 105 ? 5.389 5.635 -13.247 1.00 89.81 105 VAL A O 1
ATOM 860 N N . GLN A 1 106 ? 6.431 5.489 -11.266 1.00 89.50 106 GLN A N 1
ATOM 861 C CA . GLN A 1 106 ? 7.678 6.119 -11.726 1.00 89.50 106 GLN A CA 1
ATOM 862 C C . GLN A 1 106 ? 8.351 5.334 -12.859 1.00 89.50 106 GLN A C 1
ATOM 864 O O . GLN A 1 106 ? 8.844 5.937 -13.811 1.00 89.50 106 GLN A O 1
ATOM 869 N N . PHE A 1 107 ? 8.308 4.001 -12.799 1.00 92.12 107 PHE A N 1
ATOM 870 C CA . PHE A 1 107 ? 8.771 3.142 -13.889 1.00 92.12 107 PHE A CA 1
ATOM 871 C C . PHE A 1 107 ? 7.933 3.317 -15.168 1.00 92.12 107 PHE A C 1
ATOM 873 O O . PHE A 1 107 ? 8.484 3.480 -16.252 1.00 92.12 107 PHE A O 1
ATOM 880 N N . ARG A 1 108 ? 6.596 3.359 -15.063 1.00 90.12 108 ARG A N 1
ATOM 881 C CA . ARG A 1 108 ? 5.710 3.577 -16.225 1.00 90.12 108 ARG A CA 1
ATOM 882 C C . ARG A 1 108 ? 5.865 4.959 -16.855 1.00 90.12 108 ARG A C 1
ATOM 884 O O . ARG A 1 108 ? 5.702 5.082 -18.064 1.00 90.12 108 ARG A O 1
ATOM 891 N N . LEU A 1 109 ? 6.162 5.978 -16.050 1.00 91.06 109 LEU A N 1
ATOM 892 C CA . LEU A 1 109 ? 6.429 7.337 -16.528 1.00 91.06 109 LEU A CA 1
ATOM 893 C C . LEU A 1 109 ? 7.777 7.458 -17.257 1.00 91.06 109 LEU A C 1
ATOM 895 O O . LEU A 1 109 ? 8.033 8.492 -17.864 1.00 91.06 109 LEU A O 1
ATOM 899 N N . GLY A 1 110 ? 8.629 6.428 -17.210 1.00 91.19 110 GLY A N 1
ATOM 900 C CA . GLY A 1 110 ? 9.949 6.438 -17.842 1.00 91.19 110 GLY A CA 1
ATOM 901 C C . GLY A 1 110 ? 11.009 7.219 -17.061 1.00 91.19 110 GLY A C 1
ATOM 902 O O . GLY A 1 110 ? 12.096 7.448 -17.578 1.00 91.19 110 GLY A O 1
ATOM 903 N N . ASN A 1 111 ? 10.719 7.614 -15.816 1.00 91.69 111 ASN A N 1
ATOM 904 C CA . ASN A 1 111 ? 11.670 8.333 -14.962 1.00 91.69 111 ASN A CA 1
ATOM 905 C C . ASN A 1 111 ? 12.738 7.407 -14.354 1.00 91.69 111 ASN A C 1
ATOM 907 O O . ASN A 1 111 ? 13.762 7.885 -13.871 1.00 91.69 111 ASN A O 1
ATOM 911 N N . VAL A 1 112 ? 12.461 6.101 -14.305 1.00 92.19 112 VAL A N 1
ATOM 912 C CA . VAL A 1 112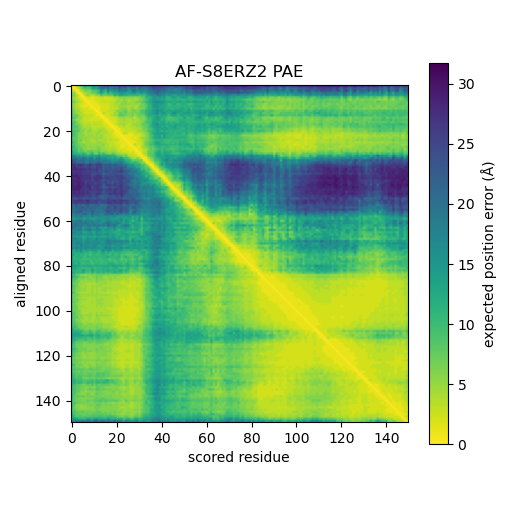 ? 13.231 5.091 -13.570 1.00 92.19 112 VAL A CA 1
ATOM 913 C C . VAL A 1 112 ? 13.392 3.852 -14.447 1.00 92.19 112 VAL A C 1
ATOM 915 O O . VAL A 1 112 ? 12.433 3.421 -15.086 1.00 92.19 112 VAL A O 1
ATOM 918 N N . ASP A 1 113 ? 14.590 3.271 -14.454 1.00 94.12 113 ASP A N 1
ATOM 919 C CA . ASP A 1 113 ? 14.892 2.048 -15.208 1.00 94.12 113 ASP A CA 1
ATOM 920 C C . ASP A 1 113 ? 14.412 0.776 -14.475 1.00 94.12 113 ASP A C 1
ATOM 922 O O . ASP A 1 113 ? 14.184 0.773 -13.262 1.00 94.12 113 ASP A O 1
ATOM 926 N N . ALA A 1 114 ? 14.285 -0.343 -15.189 1.00 93.44 114 ALA A N 1
ATOM 927 C CA . ALA A 1 114 ? 13.822 -1.619 -14.643 1.00 93.44 114 ALA A CA 1
ATOM 928 C C . ALA A 1 114 ? 14.690 -2.113 -13.470 1.00 93.44 114 ALA A C 1
ATOM 930 O O . ALA A 1 114 ? 14.162 -2.618 -12.476 1.00 93.44 114 ALA A O 1
ATOM 931 N N . PHE A 1 115 ? 16.012 -1.923 -13.545 1.00 94.62 115 PHE A N 1
ATOM 932 C CA . PHE A 1 115 ? 16.926 -2.281 -12.455 1.00 94.62 115 PHE A CA 1
ATOM 933 C C . PHE A 1 115 ? 16.709 -1.418 -11.210 1.00 94.62 115 PHE A C 1
ATOM 935 O O . PHE A 1 115 ? 16.709 -1.925 -10.090 1.00 94.62 115 PHE A O 1
ATOM 942 N N . GLN A 1 116 ? 16.462 -0.123 -11.404 1.00 92.88 116 GLN A N 1
ATOM 943 C CA . GLN A 1 116 ? 16.184 0.805 -10.312 1.00 92.88 116 GLN A CA 1
ATOM 944 C C . GLN A 1 116 ? 14.819 0.528 -9.668 1.00 92.88 116 GLN A C 1
ATOM 946 O O . GLN A 1 116 ? 14.685 0.655 -8.454 1.00 92.88 116 GLN A O 1
ATOM 951 N N . LEU A 1 117 ? 13.817 0.095 -10.444 1.00 93.44 117 LEU A N 1
ATOM 952 C CA . LEU A 1 117 ? 12.542 -0.373 -9.895 1.00 93.44 117 LEU A CA 1
ATOM 953 C C . LEU A 1 117 ? 12.746 -1.597 -8.991 1.00 93.44 117 LEU A C 1
ATOM 955 O O . LEU A 1 117 ? 12.195 -1.643 -7.890 1.00 93.44 117 LEU A O 1
ATOM 959 N N . ALA A 1 118 ? 13.528 -2.582 -9.438 1.00 94.31 118 ALA A N 1
ATOM 960 C CA . ALA A 1 118 ? 13.798 -3.788 -8.659 1.00 94.31 118 ALA A CA 1
ATOM 961 C C . ALA A 1 118 ? 14.518 -3.464 -7.338 1.00 94.31 118 ALA A C 1
ATOM 963 O O . ALA A 1 118 ? 14.083 -3.922 -6.279 1.00 94.31 118 ALA A O 1
ATOM 964 N N . ASP A 1 119 ? 15.551 -2.617 -7.388 1.00 94.31 119 ASP A N 1
ATOM 965 C CA . ASP A 1 119 ? 16.276 -2.164 -6.196 1.00 94.31 119 ASP A CA 1
ATOM 966 C C . ASP A 1 119 ? 15.376 -1.347 -5.254 1.00 94.31 119 ASP A C 1
ATOM 968 O O . ASP A 1 119 ? 15.352 -1.572 -4.043 1.00 94.31 119 ASP A O 1
ATOM 972 N N . ALA A 1 120 ? 14.525 -0.470 -5.799 1.00 93.56 120 ALA A N 1
ATOM 973 C CA . ALA A 1 120 ? 13.552 0.278 -5.008 1.00 93.56 120 ALA A CA 1
ATOM 974 C C . ALA A 1 120 ? 12.570 -0.652 -4.278 1.00 93.56 120 ALA A C 1
ATOM 976 O O . ALA A 1 120 ? 12.311 -0.462 -3.087 1.00 93.56 120 ALA A O 1
ATOM 977 N N . LEU A 1 121 ? 12.045 -1.681 -4.950 1.00 93.69 121 LEU A N 1
ATOM 978 C CA . LEU A 1 121 ? 11.152 -2.662 -4.328 1.00 93.69 121 LEU A CA 1
ATOM 979 C C . LEU A 1 121 ? 11.865 -3.461 -3.237 1.00 93.69 121 LEU A C 1
ATOM 981 O O . LEU A 1 121 ? 11.324 -3.614 -2.138 1.00 93.69 121 LEU A O 1
ATOM 985 N N . GLN A 1 122 ? 13.089 -3.916 -3.501 1.00 93.56 122 GLN A N 1
ATOM 986 C CA . GLN A 1 122 ? 13.910 -4.599 -2.506 1.00 93.56 122 GLN A CA 1
ATOM 987 C C . GLN A 1 122 ? 14.155 -3.704 -1.285 1.00 93.56 122 GLN A C 1
ATOM 989 O O . GLN A 1 122 ? 13.952 -4.132 -0.146 1.00 93.56 122 GLN A O 1
ATOM 994 N N . CYS A 1 123 ? 14.501 -2.436 -1.508 1.00 92.56 123 CYS A N 1
ATOM 995 C CA . CYS A 1 123 ? 14.710 -1.456 -0.452 1.00 92.56 123 CYS A CA 1
ATOM 996 C C . CYS A 1 123 ? 13.436 -1.226 0.376 1.00 92.56 123 CYS A C 1
ATOM 998 O O . CYS A 1 123 ? 13.504 -1.228 1.610 1.00 92.56 123 CYS A O 1
ATOM 1000 N N . ILE A 1 124 ? 12.267 -1.110 -0.268 1.00 92.81 124 ILE A N 1
ATOM 1001 C CA . ILE A 1 124 ? 10.973 -0.939 0.409 1.00 92.81 124 ILE A CA 1
ATOM 1002 C C . ILE A 1 124 ? 10.681 -2.118 1.346 1.00 92.81 124 ILE A C 1
ATOM 1004 O O . ILE A 1 124 ? 10.327 -1.898 2.510 1.00 92.81 124 ILE A O 1
ATOM 1008 N N . PHE A 1 125 ? 10.853 -3.360 0.878 1.00 92.00 125 PHE A N 1
ATOM 1009 C CA . PHE A 1 125 ? 10.563 -4.553 1.681 1.00 92.00 125 PHE A CA 1
ATOM 1010 C C . PHE A 1 125 ? 11.616 -4.831 2.765 1.00 92.00 125 PHE A C 1
ATOM 1012 O O . PHE A 1 125 ? 11.256 -5.273 3.857 1.00 92.00 125 PHE A O 1
ATOM 1019 N N . ALA A 1 126 ? 12.886 -4.498 2.531 1.00 91.88 126 ALA A N 1
ATOM 1020 C CA . ALA A 1 126 ? 13.938 -4.609 3.544 1.00 91.88 126 ALA A CA 1
ATOM 1021 C C . ALA A 1 126 ? 13.804 -3.545 4.656 1.00 91.88 126 ALA A C 1
ATOM 1023 O O . ALA A 1 126 ? 14.111 -3.796 5.827 1.00 91.88 126 ALA A O 1
ATOM 1024 N N . HIS A 1 127 ? 13.293 -2.353 4.321 1.00 91.31 127 HIS A N 1
ATOM 1025 C CA . HIS A 1 12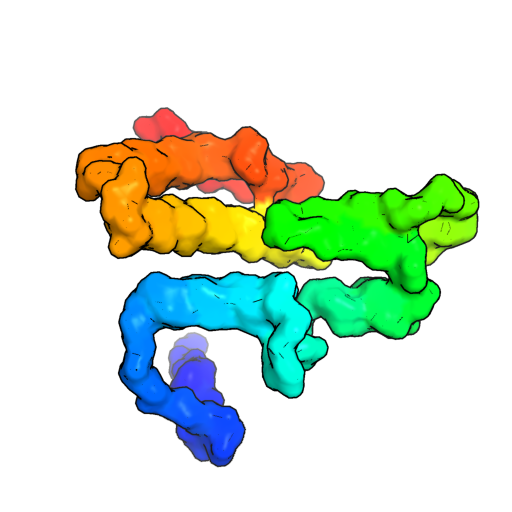7 ? 13.250 -1.190 5.218 1.00 91.31 127 HIS A CA 1
ATOM 1026 C C . HIS A 1 127 ? 11.841 -0.799 5.691 1.00 91.31 127 HIS A C 1
ATOM 1028 O O . HIS A 1 127 ? 11.614 0.340 6.112 1.00 91.31 127 HIS A O 1
ATOM 1034 N N . ILE A 1 128 ? 10.903 -1.752 5.758 1.00 89.81 128 ILE A N 1
ATOM 1035 C CA . ILE A 1 128 ? 9.518 -1.529 6.229 1.00 89.81 128 ILE A CA 1
ATOM 1036 C C . ILE A 1 128 ? 9.472 -0.808 7.589 1.00 89.81 128 ILE A C 1
ATOM 1038 O O . ILE A 1 128 ? 8.636 0.077 7.808 1.00 89.81 128 ILE A O 1
ATOM 1042 N N . ARG A 1 129 ? 10.388 -1.153 8.509 1.00 87.88 129 ARG A N 1
ATOM 1043 C CA . ARG A 1 129 ? 10.484 -0.533 9.845 1.00 87.88 129 ARG A CA 1
ATOM 1044 C C . ARG A 1 129 ? 10.708 0.976 9.771 1.00 87.88 129 ARG A C 1
ATOM 1046 O O . ARG A 1 129 ? 10.113 1.695 10.571 1.00 87.88 129 ARG A O 1
ATOM 1053 N N . ALA A 1 130 ? 11.579 1.423 8.869 1.00 87.25 130 ALA A N 1
ATOM 1054 C CA . ALA A 1 130 ? 11.945 2.828 8.726 1.00 87.25 130 ALA A CA 1
ATOM 1055 C C . ALA A 1 130 ? 10.887 3.608 7.932 1.00 87.25 130 ALA A C 1
ATOM 1057 O O . ALA A 1 130 ? 10.575 4.742 8.284 1.00 87.25 130 ALA A O 1
ATOM 1058 N N . LEU A 1 131 ? 10.298 2.985 6.907 1.00 87.06 131 LEU A N 1
ATOM 1059 C CA . LEU A 1 131 ? 9.400 3.655 5.961 1.00 87.06 131 LEU A CA 1
ATOM 1060 C C . LEU A 1 131 ? 7.960 3.846 6.470 1.00 87.06 131 LEU A C 1
ATOM 1062 O O . LEU A 1 131 ? 7.310 4.825 6.094 1.00 87.06 131 LEU A O 1
ATOM 1066 N N . THR A 1 132 ? 7.462 2.941 7.322 1.00 84.00 132 THR A N 1
ATOM 1067 C CA . THR A 1 132 ? 6.065 2.959 7.819 1.00 84.00 132 THR A CA 1
ATOM 1068 C C . THR A 1 132 ? 5.979 3.117 9.337 1.00 84.00 132 THR A C 1
ATOM 1070 O O . THR A 1 132 ? 5.273 3.962 9.868 1.00 84.00 132 THR A O 1
ATOM 1073 N N . GLY A 1 133 ? 6.747 2.338 10.100 1.00 86.75 133 GLY A N 1
ATOM 1074 C CA . GLY A 1 133 ? 6.625 2.342 11.558 1.00 86.75 133 GLY A CA 1
ATOM 1075 C C . GLY A 1 133 ? 5.434 1.534 12.097 1.00 86.75 133 GLY A C 1
ATOM 1076 O O . GLY A 1 133 ? 5.056 1.719 13.255 1.00 86.75 133 GLY A O 1
ATOM 1077 N N . MET A 1 134 ? 4.899 0.579 11.318 1.00 87.75 134 MET A N 1
ATOM 1078 C CA . MET A 1 134 ? 3.837 -0.365 11.734 1.00 87.75 134 MET A CA 1
ATOM 1079 C C . MET A 1 134 ? 4.079 -1.029 13.102 1.00 87.75 134 MET A C 1
ATOM 1081 O O . MET A 1 134 ? 3.139 -1.298 13.854 1.00 87.75 134 MET A O 1
ATOM 1085 N N . TYR A 1 135 ? 5.345 -1.273 13.453 1.00 90.50 135 TYR A N 1
ATOM 1086 C CA . TYR A 1 135 ? 5.741 -1.911 14.712 1.00 90.50 135 TYR 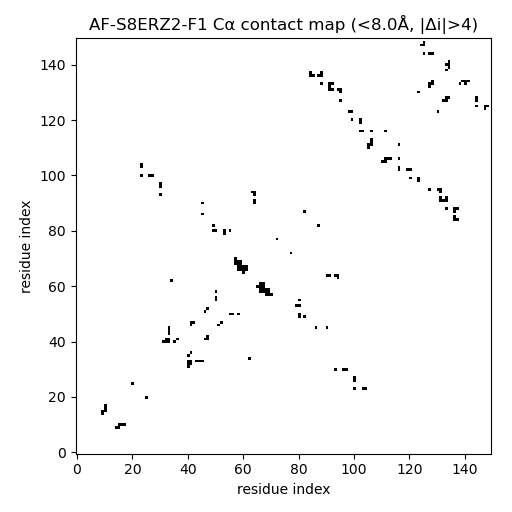A CA 1
ATOM 1087 C C . TYR A 1 135 ? 5.267 -1.155 15.966 1.00 90.50 135 TYR A C 1
ATOM 1089 O O . TYR A 1 135 ? 5.134 -1.774 17.022 1.00 90.50 135 TYR A O 1
ATOM 1097 N N . ARG A 1 136 ? 4.998 0.157 15.862 1.00 89.12 136 ARG A N 1
ATOM 1098 C CA . ARG A 1 136 ? 4.473 0.989 16.960 1.00 89.12 136 ARG A CA 1
ATOM 1099 C C . ARG A 1 136 ? 3.050 0.593 17.353 1.00 89.12 136 ARG A C 1
ATOM 1101 O O . ARG A 1 136 ? 2.692 0.690 18.520 1.00 89.12 136 ARG A O 1
ATOM 1108 N N . TYR A 1 137 ? 2.260 0.129 16.386 1.00 89.06 137 TYR A N 1
ATOM 1109 C CA . TYR A 1 137 ? 0.846 -0.208 16.566 1.00 89.06 137 TYR A CA 1
ATOM 1110 C C . TYR A 1 137 ? 0.619 -1.718 16.721 1.00 89.06 137 TYR A C 1
ATOM 1112 O O . TYR A 1 137 ? -0.368 -2.136 17.326 1.00 89.06 137 TYR A O 1
ATOM 1120 N N . LYS A 1 138 ? 1.549 -2.551 16.223 1.00 92.06 138 LYS A N 1
ATOM 1121 C CA . LYS A 1 138 ? 1.546 -4.009 16.418 1.00 92.06 138 LYS A CA 1
ATOM 1122 C C . LYS A 1 138 ? 2.965 -4.577 16.503 1.00 92.06 138 LYS A C 1
ATOM 1124 O O . LYS A 1 138 ? 3.581 -4.905 15.491 1.00 92.06 138 LYS A O 1
ATOM 1129 N N . HIS A 1 139 ? 3.457 -4.791 17.723 1.00 91.94 139 HIS A N 1
ATOM 1130 C CA . HIS A 1 139 ? 4.846 -5.212 17.951 1.00 91.94 139 HIS A CA 1
ATOM 1131 C C . HIS A 1 139 ? 5.186 -6.609 17.401 1.00 91.94 139 HIS A C 1
ATOM 1133 O O . HIS A 1 139 ? 6.311 -6.842 16.972 1.00 91.94 139 HIS A O 1
ATOM 1139 N N . LYS A 1 140 ? 4.210 -7.529 17.326 1.00 91.81 140 LYS A N 1
ATOM 1140 C CA . LYS A 1 140 ? 4.411 -8.887 16.773 1.00 91.81 140 LYS A CA 1
ATOM 1141 C C . LYS A 1 140 ? 4.956 -8.876 15.331 1.00 91.81 140 LYS A C 1
ATOM 1143 O O . LYS A 1 140 ? 5.594 -9.843 14.932 1.00 91.81 140 LYS A O 1
ATOM 1148 N N . LEU A 1 141 ? 4.756 -7.775 14.594 1.00 91.00 141 LEU A N 1
ATOM 1149 C CA . LEU A 1 141 ? 5.279 -7.556 13.241 1.00 91.00 141 LEU A CA 1
ATOM 1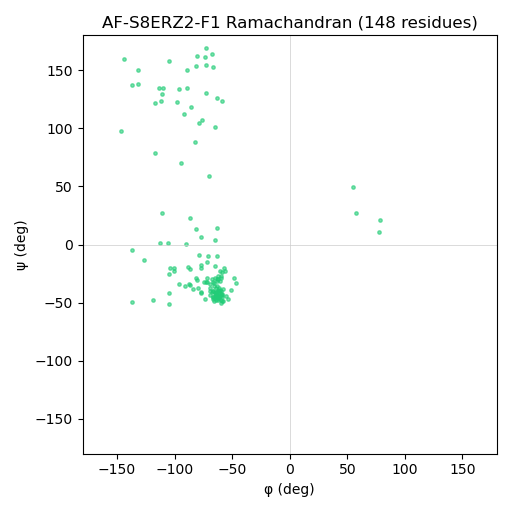150 C C . LEU A 1 141 ? 6.820 -7.484 13.183 1.00 91.00 141 LEU A C 1
ATOM 1152 O O . LEU A 1 141 ? 7.416 -7.689 12.130 1.00 91.00 141 LEU A O 1
ATOM 1156 N N . MET A 1 142 ? 7.486 -7.251 14.320 1.00 91.56 142 MET A N 1
ATOM 1157 C CA . MET A 1 142 ? 8.949 -7.261 14.403 1.00 91.56 142 MET A CA 1
ATOM 1158 C C . MET A 1 142 ? 9.561 -8.614 14.029 1.00 91.56 142 MET A C 1
ATOM 1160 O O . MET A 1 142 ? 10.716 -8.642 13.618 1.00 91.56 142 MET A O 1
ATOM 1164 N N . ARG A 1 143 ? 8.810 -9.721 14.131 1.00 92.56 143 ARG A N 1
ATOM 1165 C CA . ARG A 1 143 ? 9.272 -11.030 13.652 1.00 92.56 143 ARG A CA 1
ATOM 1166 C C . ARG A 1 143 ? 9.478 -11.013 12.136 1.00 92.56 143 ARG A C 1
ATOM 1168 O O . ARG A 1 143 ? 10.539 -11.411 11.680 1.00 92.56 143 ARG A O 1
ATOM 1175 N N . GLN A 1 144 ? 8.509 -10.498 11.378 1.00 91.06 144 GLN A N 1
ATOM 1176 C CA . GLN A 1 144 ? 8.605 -10.371 9.922 1.00 91.06 144 GLN A CA 1
ATOM 1177 C C . GLN A 1 144 ? 9.727 -9.414 9.513 1.00 91.06 144 GLN A C 1
ATOM 1179 O O . GLN A 1 144 ? 10.487 -9.726 8.613 1.00 91.06 144 GLN A O 1
ATOM 1184 N N . VAL A 1 145 ? 9.876 -8.291 10.221 1.00 89.75 145 VAL A N 1
ATOM 1185 C CA . VAL A 1 145 ? 10.948 -7.311 9.956 1.00 89.75 145 VAL A CA 1
ATOM 1186 C C . VAL A 1 145 ? 12.349 -7.894 10.168 1.00 89.75 145 VAL A C 1
ATOM 1188 O O . VAL A 1 145 ? 13.301 -7.426 9.552 1.00 89.75 145 VAL A O 1
ATOM 1191 N N . ARG A 1 146 ? 12.504 -8.869 11.071 1.00 90.69 146 ARG A N 1
ATOM 1192 C CA . ARG A 1 146 ? 13.777 -9.586 11.246 1.00 90.69 146 ARG A CA 1
ATOM 1193 C C . ARG A 1 146 ? 14.008 -10.552 10.085 1.00 90.69 146 ARG A C 1
ATOM 1195 O O . ARG A 1 146 ? 15.043 -10.456 9.452 1.00 90.69 146 ARG A O 1
ATOM 1202 N N . MET A 1 147 ? 12.988 -11.329 9.715 1.00 91.62 147 MET A N 1
ATOM 1203 C CA . MET A 1 147 ? 13.061 -12.262 8.581 1.00 91.62 147 MET A CA 1
ATOM 1204 C C . MET A 1 147 ? 13.364 -11.596 7.233 1.00 91.62 147 MET A C 1
ATOM 1206 O O . MET A 1 147 ? 13.883 -12.252 6.352 1.00 91.62 147 MET A O 1
ATOM 1210 N N . THR A 1 148 ? 13.006 -10.325 7.036 1.00 87.19 148 THR A N 1
ATOM 1211 C CA . THR A 1 148 ? 13.337 -9.583 5.803 1.00 87.19 148 THR A CA 1
ATOM 1212 C C . THR A 1 148 ? 14.776 -9.067 5.761 1.00 87.19 148 THR A C 1
ATOM 1214 O O . THR A 1 148 ? 15.175 -8.483 4.759 1.00 87.19 148 THR A O 1
ATOM 1217 N N . LYS A 1 149 ? 15.512 -9.169 6.872 1.00 80.06 149 LYS A N 1
ATOM 1218 C CA . LYS A 1 149 ? 16.921 -8.766 6.981 1.00 80.06 149 LYS A CA 1
ATOM 1219 C C . LYS A 1 149 ? 17.879 -9.951 6.995 1.00 80.06 149 LYS A C 1
ATOM 1221 O O . LYS A 1 149 ? 19.051 -9.739 6.696 1.00 80.06 149 LYS A O 1
ATOM 1226 N N . ASP A 1 150 ? 17.381 -11.105 7.426 1.00 65.44 150 ASP A N 1
ATOM 1227 C CA . ASP A 1 150 ? 18.066 -12.395 7.350 1.00 65.44 150 ASP A CA 1
ATOM 1228 C C . ASP A 1 150 ? 18.114 -12.866 5.887 1.00 65.44 150 ASP A C 1
ATOM 1230 O O . ASP A 1 150 ? 19.175 -13.386 5.480 1.00 65.44 150 ASP A O 1
#

Mean predicted aligned error: 9.89 Å

Solvent-accessible surface area (backbone atoms only — not comparable to full-atom values): 9222 Å² total; per-residue (Å²): 132,85,87,78,59,60,69,63,58,49,55,73,37,96,85,48,82,86,82,89,72,56,70,66,57,50,46,46,47,62,51,38,43,73,66,47,99,50,103,80,30,84,77,82,68,76,70,58,65,62,38,58,75,65,67,44,94,48,61,43,74,41,92,82,73,43,82,42,68,77,54,92,71,51,76,67,52,58,61,70,70,58,74,57,52,69,59,57,38,51,50,29,52,51,46,51,54,47,56,56,44,51,47,52,50,39,39,74,73,66,80,41,54,74,68,55,43,53,51,50,52,51,49,52,63,52,37,43,69,78,77,53,41,46,51,81,56,42,60,79,53,52,58,58,59,48,63,51,71,108

Nearest PDB structures (foldseek):
  8h6l-assembly1_5B  TM=9.588E-01  e=1.391E-11  Homo sapiens
  8y6o-assembly1_C  TM=9.418E-01  e=5.193E-11  Homo sapiens
  6ahd-assembly1_A  TM=9.449E-01  e=5.462E-11  Homo sapiens
  9esh-assembly1_A  TM=9.582E-01  e=4.588E-10  Schizosaccharomyces pombe
  9dtr-assembly1_A  TM=9.484E-01  e=1.629E-09  Saccharomyces cerevisiae

Secondary structure (DSSP, 8-state):
-----HHHHHHTSTT-------HHHHHHHHHHHHH--STT-TTSSHHIIIIITTT-TTEEEETTTEEEESSPPPHHHHHHT---HHHHHHHHHHHHHHHHHHHHHHHHTTSS-HHHHHHHHHHHHHTHHHHT-GGGT-GGGHHHHHHTT-

pLDDT: mean 76.06, std 18.17, range [26.52, 94.62]

Foldseek 3Di:
DPPDPPVVVVVVDPPDDDDDDDPLRVLCCVLCLVAPPDDPSPDDDQCCPQCVVLVPPQWDQDSLRDIDGNDDDDPVSVVSRDDALVNLLVSLVSNLSVQLSVLVVCVVVVVDDPVRSVVSVLCSLQPSCPRRVSCVSPVVCVVSNVVSPD

InterPro domains:
  IPR012592 PROCN domain [PF08083] (3-150)
  IPR027652 Pre-mRNA-processing-splicing factor 8 [PTHR11140] (3-150)

Organism: Fomitopsis schrenkii (NCBI:txid2126942)

Radius of gyration: 18.42 Å; Cα contacts (8 Å, |Δi|>4): 110; chains: 1; bounding box: 44×50×43 Å

Sequence (150 aa):
MLKKNLFRQLKATKFFQTPRLDWVEAGMAAIYAESAHSSQGQLLWEQLLTCRVQNLNYLHLVYNMNLKPGKSLTTKDRKKSRPGNAYYLCREILRLTKLVVDAHVQFRLGNVDAFQLADALQCIFAHIRALTGMYRYKHKLMRQVRMTKD